Protein AF-A0AAD8IIC7-F1 (afdb_monomer_lite)

Foldseek 3Di:
DVVVVVVVVVVVVVVVVVVVVVVPPDDPQPAPCDPQQWGQGPQQRDIDHDHDVQSLCQLLCPPDDHHHRPRHDPVSNVVSVVVVVVVVVVVVVVVVVVVVVD

pLDDT: mean 70.69, std 14.71, range [35.5, 86.81]

Sequence (102 aa):
MTQLLLFTFMLFIEWFLKEKLLILGGSMVQLLMDIKRNVKCNYCAKIVSGGITRLKQHVAGISGNVEPCPSAAKETRVNLAMDIKLVELSKVRMLLERWSSE

Secondary structure (DSSP, 8-state):
-HHHHHHHHHHHHHHHHHHHHGGG-S--------TT-EEE-TTT-PEEESHHHHHHHHHHT-SSSSPPPTTS-HHHHHHHHHHHHHHHHHHHHHHHHHHTT-

Radius of gyration: 18.76 Å; chains: 1; bounding box: 51×36×45 Å

InterPro domains:
  IPR003656 Zinc finger, BED-type [PF26664] (36-80)

Organism: NCBI:txid360622

Structure (mmCIF, N/CA/C/O backbone):
data_AF-A0AAD8IIC7-F1
#
_entry.id   AF-A0AAD8IIC7-F1
#
loop_
_atom_site.group_PDB
_atom_site.id
_atom_site.type_symbol
_atom_site.label_atom_id
_atom_site.label_alt_id
_atom_site.label_comp_id
_atom_s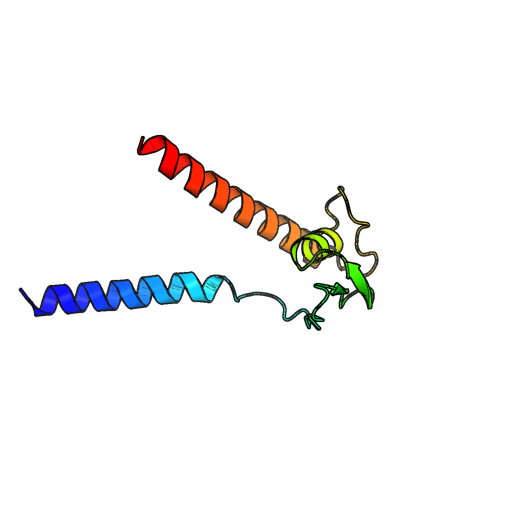ite.label_asym_id
_atom_site.label_entity_id
_atom_site.label_seq_id
_atom_site.pdbx_PDB_ins_code
_atom_site.Cartn_x
_atom_site.Cartn_y
_atom_site.Cartn_z
_atom_site.occupancy
_atom_site.B_iso_or_equiv
_atom_site.auth_seq_id
_atom_site.auth_comp_id
_atom_site.auth_asym_id
_atom_site.auth_atom_id
_atom_site.pdbx_PDB_model_num
ATOM 1 N N . MET A 1 1 ? 36.601 0.443 28.321 1.00 63.16 1 MET A N 1
ATOM 2 C CA . MET A 1 1 ? 35.744 1.371 27.542 1.00 63.16 1 MET A CA 1
ATOM 3 C C . MET A 1 1 ? 35.428 0.871 26.130 1.00 63.16 1 MET A C 1
ATOM 5 O O . MET A 1 1 ? 34.339 1.136 25.648 1.00 63.16 1 MET A O 1
ATOM 9 N N . THR A 1 2 ? 36.308 0.104 25.479 1.00 67.19 2 THR A N 1
ATOM 10 C CA . THR A 1 2 ? 36.098 -0.419 24.113 1.00 67.19 2 THR A CA 1
ATOM 11 C C . THR A 1 2 ? 35.073 -1.560 24.012 1.00 67.19 2 THR A C 1
ATOM 13 O O . THR A 1 2 ? 34.362 -1.645 23.018 1.00 67.19 2 THR A O 1
ATOM 16 N N . GLN A 1 3 ? 34.922 -2.396 25.047 1.00 64.75 3 GLN A N 1
ATOM 17 C CA . GLN A 1 3 ? 33.941 -3.497 25.038 1.00 64.75 3 GLN A CA 1
ATOM 18 C C . GLN A 1 3 ? 32.481 -3.029 25.163 1.00 64.75 3 GLN A C 1
ATOM 20 O O . GLN A 1 3 ? 31.616 -3.596 24.504 1.00 64.75 3 GLN A O 1
ATOM 25 N N . LEU A 1 4 ? 32.200 -1.971 25.938 1.00 65.81 4 LEU A N 1
ATOM 26 C CA . LEU A 1 4 ? 30.840 -1.423 26.057 1.00 65.81 4 LEU A CA 1
ATOM 27 C C . LEU A 1 4 ? 30.351 -0.808 24.736 1.00 65.81 4 LEU A C 1
ATOM 29 O O . LEU A 1 4 ? 29.183 -0.955 24.400 1.00 65.81 4 LEU A O 1
ATOM 33 N N . LEU A 1 5 ? 31.249 -0.170 23.974 1.00 66.06 5 LEU A N 1
ATOM 34 C CA . LEU A 1 5 ? 30.930 0.419 22.669 1.00 66.06 5 LEU A CA 1
ATOM 35 C C . LEU A 1 5 ? 30.635 -0.639 21.603 1.00 66.06 5 LEU A C 1
ATOM 37 O O . LEU A 1 5 ? 29.747 -0.442 20.785 1.00 66.06 5 LEU A O 1
ATOM 41 N N . LEU A 1 6 ? 31.332 -1.778 21.623 1.00 68.12 6 LEU A N 1
ATOM 42 C CA . LEU A 1 6 ? 31.004 -2.896 20.735 1.00 68.12 6 LEU A CA 1
ATOM 43 C C . LEU A 1 6 ? 29.671 -3.547 21.117 1.00 68.12 6 LEU A C 1
ATOM 45 O O . LEU A 1 6 ? 28.929 -3.962 20.233 1.00 68.12 6 LEU A O 1
ATOM 49 N N . PHE A 1 7 ? 29.333 -3.581 22.408 1.00 74.19 7 PHE A N 1
ATOM 50 C CA . PHE A 1 7 ? 28.055 -4.114 22.879 1.00 74.19 7 PHE A CA 1
ATOM 51 C C . PHE A 1 7 ? 26.874 -3.220 22.481 1.00 74.19 7 PHE A C 1
ATOM 53 O O . PHE A 1 7 ? 25.867 -3.717 21.984 1.00 74.19 7 PHE A O 1
ATOM 60 N N . THR A 1 8 ? 27.004 -1.896 22.611 1.00 69.50 8 THR A N 1
ATOM 61 C CA . THR A 1 8 ? 25.977 -0.961 22.129 1.00 69.50 8 THR A CA 1
ATOM 62 C C . THR A 1 8 ? 25.919 -0.903 20.606 1.00 69.50 8 THR A C 1
ATOM 64 O O . THR A 1 8 ? 24.831 -0.784 20.057 1.00 69.50 8 THR A O 1
ATOM 67 N N . PHE A 1 9 ? 27.047 -1.055 19.907 1.00 76.75 9 PHE A N 1
ATOM 68 C CA . PHE A 1 9 ? 27.083 -1.139 18.446 1.00 76.75 9 PHE A CA 1
ATOM 69 C C . PHE A 1 9 ? 26.438 -2.431 17.920 1.00 76.75 9 PHE A C 1
ATOM 71 O O . PHE A 1 9 ? 25.716 -2.390 16.928 1.00 76.75 9 PHE A O 1
ATOM 78 N N . MET A 1 10 ? 26.621 -3.566 18.604 1.00 71.56 10 MET A N 1
ATOM 79 C CA . MET A 1 10 ? 25.919 -4.814 18.277 1.00 71.56 10 MET A CA 1
ATOM 80 C C . MET A 1 10 ? 24.414 -4.699 18.537 1.00 71.56 10 MET A C 1
ATOM 82 O O . MET A 1 10 ? 23.636 -5.048 17.655 1.00 71.56 10 MET A O 1
ATOM 86 N N . LEU A 1 11 ? 23.996 -4.125 19.673 1.00 69.44 11 LEU A N 1
ATOM 87 C CA . LEU A 1 11 ? 22.579 -3.842 19.944 1.00 69.44 11 LEU A CA 1
ATOM 88 C C . LEU A 1 11 ? 21.985 -2.843 18.936 1.00 69.44 11 LEU A C 1
ATOM 90 O O . LEU A 1 11 ? 20.822 -2.964 18.561 1.00 69.44 11 LEU A O 1
ATOM 94 N N . PHE A 1 12 ? 22.779 -1.887 18.449 1.00 65.88 12 PHE A N 1
ATOM 95 C CA . PHE A 1 12 ? 22.386 -0.940 17.407 1.00 65.88 12 PHE A CA 1
ATOM 96 C C . P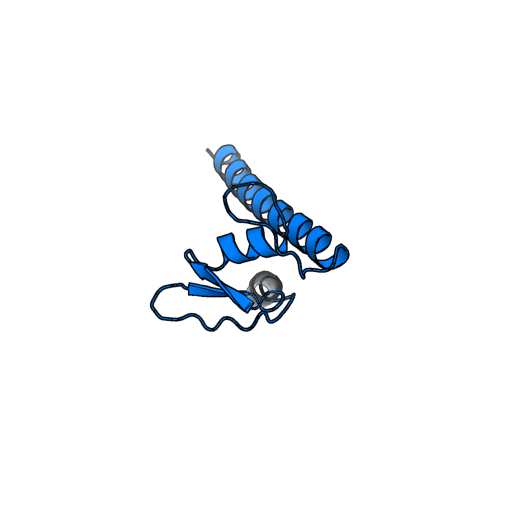HE A 1 12 ? 22.237 -1.611 16.034 1.00 65.88 12 PHE A C 1
ATOM 98 O O . PHE A 1 12 ? 21.291 -1.310 15.313 1.00 65.88 12 PHE A O 1
ATOM 105 N N . ILE A 1 13 ? 23.114 -2.557 15.679 1.00 69.94 13 ILE A N 1
ATOM 106 C CA . ILE A 1 13 ? 22.981 -3.358 14.453 1.00 69.94 13 ILE A CA 1
ATOM 107 C C . ILE A 1 13 ? 21.784 -4.310 14.542 1.00 69.94 13 ILE A C 1
ATOM 109 O O . ILE A 1 13 ? 21.033 -4.416 13.573 1.00 69.94 13 ILE A O 1
ATOM 113 N N . GLU A 1 14 ? 21.556 -4.962 15.685 1.00 65.62 14 GLU A N 1
ATOM 114 C CA . GLU A 1 14 ? 20.349 -5.766 15.906 1.00 65.62 14 GLU A CA 1
ATOM 115 C C . GLU A 1 14 ? 19.079 -4.915 15.797 1.00 65.62 14 GLU A C 1
ATOM 117 O O . GLU A 1 14 ? 18.137 -5.311 15.113 1.00 65.62 14 GLU A O 1
ATOM 122 N N . TRP A 1 15 ? 19.063 -3.722 16.395 1.00 61.06 15 TRP A N 1
ATOM 123 C CA . TRP A 1 15 ? 17.963 -2.762 16.283 1.00 61.06 15 TRP A CA 1
ATOM 124 C C . TRP A 1 15 ? 17.740 -2.305 14.828 1.00 61.06 15 TRP A C 1
ATOM 126 O O . TRP A 1 15 ? 16.620 -2.369 14.322 1.00 61.06 15 TRP A O 1
ATOM 136 N N . PHE A 1 16 ? 18.812 -1.972 14.104 1.00 53.22 16 PHE A N 1
ATOM 137 C CA . PHE A 1 16 ? 18.762 -1.543 12.702 1.00 53.22 16 PHE A CA 1
ATOM 138 C C . PHE A 1 16 ? 18.306 -2.657 11.742 1.00 53.22 16 PHE A C 1
ATOM 140 O O . PHE A 1 16 ? 17.583 -2.407 10.774 1.00 53.22 16 PHE A O 1
ATOM 147 N N . LEU A 1 17 ? 18.687 -3.910 12.006 1.00 52.66 17 LEU A N 1
ATOM 148 C CA . LEU A 1 17 ? 18.231 -5.068 11.232 1.00 52.66 17 LEU A CA 1
ATOM 149 C C . LEU A 1 17 ? 16.763 -5.413 11.527 1.00 52.66 17 LEU A C 1
ATOM 151 O O . LEU A 1 17 ? 16.042 -5.820 10.613 1.00 52.66 17 LEU A O 1
ATOM 155 N N . LYS A 1 18 ? 16.292 -5.200 12.761 1.00 55.53 18 LYS A N 1
ATOM 156 C CA . LYS A 1 18 ? 14.900 -5.455 13.168 1.00 55.53 18 LYS A CA 1
ATOM 157 C C . LYS A 1 18 ? 13.915 -4.456 12.549 1.00 55.53 18 LYS A C 1
ATOM 159 O O . LYS A 1 18 ? 12.826 -4.862 12.147 1.00 55.53 18 LYS A O 1
ATOM 164 N N . GLU A 1 19 ? 14.332 -3.202 12.361 1.00 46.41 19 GLU A N 1
ATOM 165 C CA . GLU A 1 19 ? 13.567 -2.160 11.652 1.00 46.41 19 GLU A CA 1
ATOM 166 C C . GLU A 1 19 ? 13.339 -2.523 10.168 1.00 46.41 19 GLU A C 1
ATOM 168 O O . GLU A 1 19 ? 12.262 -2.316 9.607 1.00 46.41 19 GLU A O 1
ATOM 173 N N . LYS A 1 20 ? 14.341 -3.135 9.521 1.00 41.56 20 LYS A N 1
ATOM 174 C CA . LYS A 1 20 ? 14.294 -3.492 8.092 1.00 41.56 20 LYS A CA 1
ATOM 175 C C . LYS A 1 20 ? 13.513 -4.783 7.812 1.00 41.56 20 LYS A C 1
ATOM 177 O O . LYS A 1 20 ? 13.017 -4.966 6.700 1.00 41.56 20 LYS A O 1
ATOM 182 N N . LEU A 1 21 ? 13.376 -5.659 8.811 1.00 38.62 21 LEU A N 1
ATOM 183 C CA . LEU A 1 21 ? 12.651 -6.931 8.704 1.00 38.62 21 LEU A CA 1
ATOM 184 C C . LEU A 1 21 ? 11.120 -6.753 8.785 1.00 38.62 21 LEU A C 1
ATOM 186 O O . LEU A 1 21 ? 10.373 -7.541 8.210 1.00 38.62 21 LEU A O 1
ATOM 190 N N . LEU A 1 22 ? 10.644 -5.680 9.424 1.00 38.50 22 LEU A N 1
ATOM 191 C CA . LEU A 1 22 ? 9.214 -5.367 9.579 1.00 38.50 22 LEU A CA 1
ATOM 192 C C . LEU A 1 22 ? 8.554 -4.803 8.306 1.00 38.50 22 LEU A C 1
ATOM 194 O O . LEU A 1 22 ? 7.334 -4.689 8.236 1.00 38.50 22 LEU A O 1
ATOM 198 N N . ILE A 1 23 ? 9.336 -4.528 7.257 1.00 37.44 23 ILE A N 1
ATOM 199 C CA . ILE A 1 23 ? 8.828 -4.133 5.930 1.00 37.44 23 ILE A CA 1
ATOM 200 C C . ILE A 1 23 ? 8.494 -5.370 5.063 1.00 37.44 23 ILE A C 1
ATOM 202 O O . ILE A 1 23 ? 7.957 -5.240 3.964 1.00 37.44 23 ILE A O 1
ATOM 206 N N . LEU A 1 24 ? 8.777 -6.585 5.553 1.00 39.66 24 LEU A N 1
ATOM 207 C CA . LEU A 1 24 ? 8.562 -7.851 4.839 1.00 39.66 24 LEU A CA 1
ATOM 208 C C . LEU A 1 24 ? 7.633 -8.818 5.592 1.00 39.66 24 LEU A C 1
ATOM 210 O O . LEU A 1 24 ? 7.715 -10.030 5.417 1.00 39.66 24 LEU A O 1
ATOM 214 N N . GLY A 1 25 ? 6.728 -8.298 6.421 1.00 43.19 25 GLY A N 1
ATOM 215 C CA . GLY A 1 25 ? 5.655 -9.082 7.030 1.00 43.19 25 GLY A CA 1
ATOM 216 C C . GLY A 1 25 ? 4.306 -8.758 6.394 1.00 43.19 25 GLY A C 1
ATOM 217 O O . GLY A 1 25 ? 3.702 -7.758 6.758 1.00 43.19 25 GLY A O 1
ATOM 218 N N . GLY A 1 26 ? 3.813 -9.600 5.476 1.00 39.62 26 GLY A N 1
ATOM 219 C CA . GLY A 1 26 ? 2.387 -9.609 5.111 1.00 39.62 26 GLY A CA 1
ATOM 220 C C . GLY A 1 26 ? 2.065 -9.736 3.619 1.00 39.62 26 GLY A C 1
ATOM 221 O O . GLY A 1 26 ? 2.051 -8.760 2.875 1.00 39.62 26 GLY A O 1
ATOM 222 N N . SER A 1 27 ? 1.681 -10.947 3.211 1.00 35.50 27 SER A N 1
ATOM 223 C CA . SER A 1 27 ? 1.142 -11.342 1.898 1.00 35.50 27 SER A CA 1
ATOM 224 C C . SER A 1 27 ? 2.104 -11.244 0.703 1.00 35.50 27 SER A C 1
ATOM 226 O O . SER A 1 27 ? 2.308 -10.212 0.067 1.00 35.50 27 SER A O 1
ATOM 228 N N . MET A 1 28 ? 2.637 -12.409 0.348 1.00 37.03 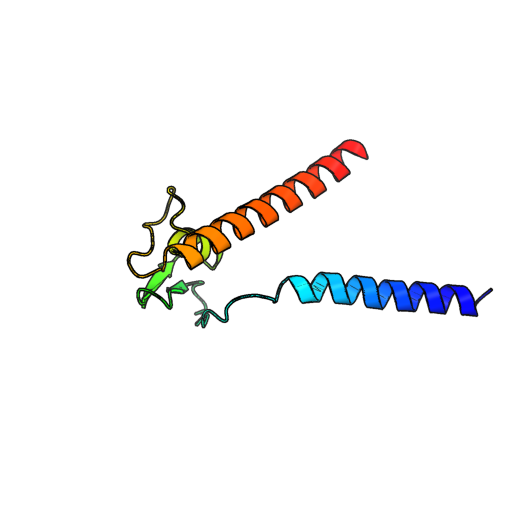28 MET A N 1
ATOM 229 C CA . MET A 1 28 ? 3.236 -12.723 -0.943 1.00 37.03 28 MET A CA 1
ATOM 230 C C . MET A 1 28 ? 2.173 -12.578 -2.047 1.00 37.03 28 MET A C 1
ATOM 232 O O . MET A 1 28 ? 1.583 -13.550 -2.511 1.00 37.03 28 MET A O 1
ATOM 236 N N . VAL A 1 29 ? 1.869 -11.345 -2.453 1.00 42.97 29 VAL A N 1
ATOM 237 C CA . VAL A 1 29 ? 1.197 -11.096 -3.729 1.00 42.97 29 VAL A CA 1
ATOM 238 C C . VAL A 1 29 ? 2.275 -11.296 -4.780 1.00 42.97 29 VAL A C 1
ATOM 240 O O . VAL A 1 29 ? 3.197 -10.497 -4.855 1.00 42.97 29 VAL A O 1
ATOM 243 N N . GLN A 1 30 ? 2.210 -12.396 -5.528 1.00 39.56 30 GLN A N 1
ATOM 244 C CA . GLN A 1 30 ? 3.173 -12.746 -6.572 1.00 39.56 30 GLN A CA 1
ATOM 245 C C . GLN A 1 30 ? 3.287 -11.589 -7.584 1.00 39.56 30 GLN A C 1
ATOM 247 O O . GLN A 1 30 ? 2.465 -11.433 -8.489 1.00 39.56 30 GLN A O 1
ATOM 252 N N . LEU A 1 31 ? 4.297 -10.739 -7.394 1.00 47.78 31 LEU A N 1
ATOM 253 C CA . LEU A 1 31 ? 4.613 -9.606 -8.249 1.00 47.78 31 LEU A CA 1
ATOM 254 C C . LEU A 1 31 ? 5.395 -10.139 -9.450 1.00 47.78 31 LEU A C 1
ATOM 256 O O . LEU A 1 31 ? 6.622 -10.169 -9.438 1.00 47.78 31 LEU A O 1
ATOM 260 N N . LEU A 1 32 ? 4.698 -10.539 -10.512 1.00 48.91 32 LEU A N 1
ATOM 261 C CA . LEU A 1 32 ? 5.307 -10.552 -11.844 1.00 48.91 32 LEU A CA 1
ATOM 262 C C . LEU A 1 32 ? 5.525 -9.089 -12.256 1.00 48.91 32 LEU A C 1
ATOM 264 O O . LEU A 1 32 ? 4.706 -8.498 -12.956 1.00 48.91 32 LEU A O 1
ATOM 268 N N . MET A 1 33 ? 6.581 -8.478 -11.715 1.00 48.69 33 MET A N 1
ATOM 269 C CA . MET A 1 33 ? 7.061 -7.163 -12.117 1.00 48.69 33 MET A CA 1
ATOM 270 C C . MET A 1 33 ? 7.724 -7.305 -13.476 1.00 48.69 33 MET A C 1
ATOM 272 O O . MET A 1 33 ? 8.896 -7.647 -13.590 1.00 48.69 33 MET A O 1
ATOM 276 N N . ASP A 1 34 ? 6.940 -7.050 -14.510 1.00 56.12 34 ASP A N 1
ATOM 277 C CA . ASP A 1 34 ? 7.475 -6.854 -15.845 1.00 56.12 34 ASP A CA 1
ATOM 278 C C . ASP A 1 34 ? 8.277 -5.538 -15.885 1.00 56.12 34 ASP A C 1
ATOM 280 O O . ASP A 1 34 ? 7.995 -4.603 -15.122 1.00 56.12 34 ASP A O 1
ATOM 284 N N . ILE A 1 35 ? 9.229 -5.412 -16.812 1.00 60.78 35 ILE A N 1
ATOM 285 C CA . ILE A 1 35 ? 10.110 -4.230 -16.976 1.00 60.78 35 ILE A CA 1
ATOM 286 C C . ILE A 1 35 ? 9.284 -2.928 -17.124 1.00 60.78 35 ILE A C 1
ATOM 288 O O . ILE A 1 35 ? 9.736 -1.829 -16.803 1.00 60.78 35 ILE A O 1
ATOM 292 N N . LYS A 1 36 ? 8.011 -3.059 -17.523 1.00 61.91 36 LYS A N 1
ATOM 293 C CA . LYS A 1 36 ? 7.009 -1.991 -17.667 1.00 61.91 36 LYS A CA 1
ATOM 294 C C . LYS A 1 36 ? 6.280 -1.567 -16.374 1.00 61.91 36 LYS A C 1
ATOM 296 O O . LYS A 1 36 ? 5.327 -0.798 -16.462 1.00 61.91 36 LYS A O 1
ATOM 301 N N . ARG A 1 37 ? 6.688 -2.018 -15.176 1.00 68.06 37 ARG A N 1
ATOM 302 C CA . ARG A 1 37 ? 6.043 -1.700 -13.869 1.00 68.06 37 ARG A CA 1
ATOM 303 C C . ARG A 1 37 ? 4.555 -2.077 -13.784 1.00 68.06 37 ARG A C 1
ATOM 305 O O . ARG A 1 37 ? 3.795 -1.491 -13.003 1.00 68.06 37 ARG A O 1
ATOM 312 N N . ASN A 1 38 ? 4.137 -3.045 -14.590 1.00 73.06 38 ASN A N 1
ATOM 313 C CA . ASN A 1 38 ? 2.795 -3.601 -14.528 1.00 73.06 38 ASN A CA 1
ATOM 314 C C . ASN A 1 38 ? 2.743 -4.641 -13.418 1.00 73.06 38 ASN A C 1
ATOM 316 O O . ASN A 1 38 ? 3.693 -5.398 -13.230 1.00 73.06 38 ASN A O 1
ATOM 320 N N . VAL A 1 39 ? 1.637 -4.663 -12.680 1.00 80.56 39 VAL A N 1
ATOM 321 C CA . VAL A 1 39 ? 1.452 -5.597 -11.574 1.00 80.56 39 VAL A CA 1
ATOM 322 C C . VAL A 1 39 ? 0.121 -6.313 -11.734 1.00 80.56 39 VAL A C 1
ATOM 324 O O . VAL A 1 39 ? -0.915 -5.677 -11.928 1.00 80.56 39 VAL A O 1
ATOM 327 N N . LYS A 1 40 ? 0.139 -7.643 -11.640 1.00 82.25 40 LYS A N 1
ATOM 328 C CA . LYS A 1 40 ? -1.071 -8.466 -11.655 1.00 82.25 40 LYS A CA 1
ATOM 329 C C . LYS A 1 40 ? -1.637 -8.599 -10.241 1.00 82.25 40 LYS A C 1
ATOM 331 O O . LYS A 1 40 ? -0.929 -8.984 -9.315 1.00 82.25 40 LYS A O 1
ATOM 336 N N . CYS A 1 41 ? -2.919 -8.295 -10.071 1.00 82.44 41 CYS A N 1
ATOM 337 C CA . CYS A 1 41 ? -3.632 -8.548 -8.825 1.00 82.44 41 CYS A CA 1
ATOM 338 C C . CYS A 1 41 ? -3.921 -10.045 -8.676 1.00 82.44 41 CYS A C 1
ATOM 340 O O . CYS A 1 41 ? -4.470 -10.650 -9.591 1.00 82.44 41 CYS A O 1
ATOM 342 N N . ASN A 1 42 ? -3.614 -10.641 -7.523 1.00 81.44 42 ASN A N 1
ATOM 343 C CA . ASN A 1 42 ? -3.883 -12.066 -7.299 1.00 81.44 42 ASN A CA 1
ATOM 344 C C . ASN A 1 42 ? -5.381 -12.370 -7.082 1.00 81.44 42 ASN A C 1
ATOM 346 O O . ASN A 1 42 ? -5.846 -13.453 -7.406 1.00 81.44 42 ASN A O 1
ATOM 350 N N . TYR A 1 43 ? -6.157 -11.404 -6.580 1.00 82.62 43 TYR A N 1
ATOM 351 C CA . TYR A 1 43 ? -7.576 -11.609 -6.261 1.00 82.62 43 TYR A CA 1
ATOM 352 C C . TYR A 1 43 ? -8.490 -11.568 -7.492 1.00 82.62 43 TYR A C 1
ATOM 354 O O . TYR A 1 43 ? -9.404 -12.375 -7.616 1.00 82.62 43 TYR A O 1
ATOM 362 N N . CYS A 1 44 ? -8.269 -10.614 -8.398 1.00 83.19 44 CYS A N 1
ATOM 363 C CA . CYS A 1 44 ? -9.116 -10.408 -9.580 1.00 83.19 44 CYS A CA 1
ATOM 364 C C . CYS A 1 44 ? -8.385 -10.675 -10.902 1.00 83.19 44 CYS A C 1
ATOM 366 O O . CYS A 1 44 ? -8.943 -10.420 -11.964 1.00 83.19 44 CYS A O 1
ATOM 368 N N . ALA A 1 45 ? -7.120 -11.111 -10.850 1.00 83.81 45 ALA A N 1
ATOM 369 C CA . ALA A 1 45 ? -6.238 -11.313 -12.004 1.00 83.81 45 ALA A CA 1
ATOM 370 C C . ALA A 1 45 ? -6.034 -10.078 -12.913 1.00 83.81 45 ALA A C 1
ATOM 372 O O . ALA A 1 45 ? -5.347 -10.187 -13.931 1.00 83.81 45 ALA A O 1
ATOM 373 N N . LYS A 1 46 ? -6.568 -8.902 -12.545 1.00 83.62 46 LYS A N 1
ATOM 374 C CA . LYS A 1 46 ? -6.455 -7.657 -13.312 1.00 83.62 46 LYS A CA 1
ATOM 375 C C . LYS A 1 46 ? -5.012 -7.166 -13.313 1.00 83.62 46 LYS A C 1
ATOM 377 O O . LYS A 1 46 ? -4.347 -7.145 -12.276 1.00 83.62 46 LYS A O 1
ATOM 382 N N . ILE A 1 47 ? -4.544 -6.744 -14.481 1.00 83.38 47 ILE A N 1
ATOM 383 C CA . ILE A 1 47 ? -3.237 -6.110 -14.641 1.00 83.38 47 ILE A CA 1
ATOM 384 C C . ILE A 1 47 ? -3.425 -4.615 -14.403 1.00 83.38 47 ILE A C 1
ATOM 386 O O . ILE A 1 47 ? -4.179 -3.952 -15.113 1.00 83.38 47 ILE A O 1
ATOM 390 N N . VAL A 1 48 ? -2.758 -4.092 -13.381 1.00 80.69 48 VAL A N 1
ATOM 391 C CA . VAL A 1 48 ? -2.773 -2.674 -13.030 1.00 80.69 48 VAL A CA 1
ATOM 392 C C . VAL A 1 48 ? -1.459 -2.050 -13.487 1.00 80.69 48 VAL A C 1
ATOM 394 O O . VAL A 1 48 ? -0.374 -2.520 -13.133 1.00 80.69 48 VAL A O 1
ATOM 397 N N . SER A 1 49 ? -1.555 -0.978 -14.270 1.00 79.00 49 SER A N 1
ATOM 398 C CA . SER A 1 49 ? -0.416 -0.151 -14.662 1.00 79.00 49 SER A CA 1
ATOM 399 C C . SER A 1 49 ? -0.179 0.958 -13.626 1.00 79.00 49 SER A C 1
ATOM 401 O O . SER A 1 49 ? -1.112 1.616 -13.156 1.00 79.00 49 SER A O 1
ATOM 403 N N . GLY A 1 50 ? 1.087 1.158 -13.242 1.00 74.12 50 GLY A N 1
ATOM 404 C CA . GLY A 1 50 ? 1.501 2.185 -12.272 1.00 74.12 50 GLY A CA 1
ATOM 405 C C . GLY A 1 50 ? 2.039 1.660 -10.934 1.00 74.12 50 GLY A C 1
ATOM 406 O O . GLY A 1 50 ? 2.046 2.399 -9.950 1.00 74.12 50 GLY A O 1
ATOM 407 N N . GLY A 1 51 ? 2.525 0.415 -10.896 1.00 79.88 51 GLY A N 1
ATOM 408 C CA . GLY A 1 51 ? 3.292 -0.130 -9.774 1.00 79.88 51 GLY A CA 1
ATOM 409 C C . GLY A 1 51 ? 2.476 -0.564 -8.550 1.00 79.88 51 GLY A C 1
ATOM 410 O O . GLY A 1 51 ? 1.246 -0.621 -8.561 1.00 79.88 51 GLY A O 1
ATOM 411 N N . ILE A 1 52 ? 3.193 -0.886 -7.465 1.00 79.81 52 ILE A N 1
ATOM 412 C CA . ILE A 1 52 ? 2.626 -1.497 -6.249 1.00 79.81 52 ILE A CA 1
ATOM 413 C C . ILE A 1 52 ? 1.614 -0.578 -5.552 1.00 79.81 52 ILE A C 1
ATOM 415 O O . ILE A 1 52 ? 0.619 -1.065 -5.025 1.00 79.81 52 ILE A O 1
ATOM 419 N N . THR A 1 53 ? 1.826 0.740 -5.544 1.00 81.62 53 THR A N 1
ATOM 420 C CA . THR A 1 53 ? 0.957 1.682 -4.816 1.00 81.62 53 THR A CA 1
ATOM 421 C C . THR A 1 53 ? -0.484 1.642 -5.323 1.00 81.62 53 THR A C 1
ATOM 423 O O . THR A 1 53 ? -1.417 1.562 -4.526 1.00 81.62 53 THR A O 1
ATOM 426 N N . ARG A 1 54 ? -0.677 1.604 -6.648 1.00 83.25 54 ARG A N 1
ATOM 427 C CA . ARG A 1 54 ? -2.011 1.492 -7.257 1.00 83.25 54 ARG A CA 1
ATOM 428 C C . ARG A 1 54 ? -2.642 0.126 -7.020 1.00 83.25 54 ARG A C 1
ATOM 430 O O . ARG A 1 54 ? -3.848 0.045 -6.813 1.00 83.25 54 ARG A O 1
ATOM 437 N N . LEU A 1 55 ? -1.835 -0.937 -6.994 1.00 85.44 55 LEU A N 1
ATOM 438 C CA . LEU A 1 55 ? -2.324 -2.263 -6.625 1.00 85.44 55 LEU A CA 1
ATOM 439 C C . LEU A 1 55 ? -2.798 -2.294 -5.162 1.00 85.44 55 LEU A C 1
ATOM 441 O O . LEU A 1 55 ? -3.873 -2.819 -4.885 1.00 85.44 55 LEU A O 1
ATOM 445 N N . LYS A 1 56 ? -2.033 -1.709 -4.231 1.00 81.88 56 LYS A N 1
ATOM 446 C CA . LYS A 1 56 ? -2.427 -1.606 -2.818 1.00 81.88 56 LYS A CA 1
ATOM 447 C C . LYS A 1 56 ? -3.753 -0.858 -2.673 1.00 81.88 56 LYS A C 1
ATOM 449 O O . LYS A 1 56 ? -4.634 -1.339 -1.973 1.00 81.88 56 LYS A O 1
ATOM 454 N N . GLN A 1 57 ? -3.936 0.247 -3.397 1.00 84.44 57 GLN A N 1
ATOM 455 C CA . GLN A 1 57 ? -5.203 0.992 -3.426 1.00 84.44 57 GLN A CA 1
ATOM 456 C C . GLN A 1 57 ? -6.362 0.174 -4.020 1.00 84.44 57 GLN A C 1
ATOM 458 O O . GLN A 1 57 ? -7.446 0.153 -3.440 1.00 84.44 57 GLN A O 1
ATOM 463 N N . HIS A 1 58 ? -6.121 -0.552 -5.118 1.00 86.81 58 HIS A N 1
ATOM 464 C CA . HIS A 1 58 ? -7.093 -1.461 -5.734 1.00 86.81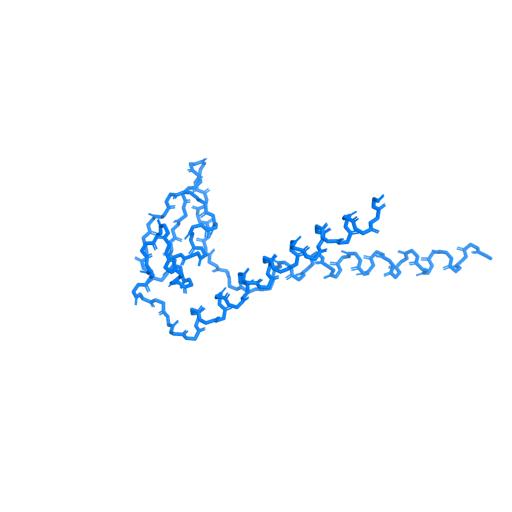 58 HIS A CA 1
ATOM 465 C C . HIS A 1 58 ? -7.570 -2.541 -4.752 1.00 86.81 58 HIS A C 1
ATOM 467 O O . HIS A 1 58 ? -8.772 -2.749 -4.593 1.00 86.81 58 HIS A O 1
ATOM 473 N N . VAL A 1 59 ? -6.638 -3.212 -4.065 1.00 85.25 59 VAL A N 1
ATOM 474 C CA . VAL A 1 59 ? -6.963 -4.272 -3.098 1.00 85.25 59 VAL A CA 1
ATOM 475 C C . VAL A 1 59 ? -7.614 -3.699 -1.842 1.00 85.25 59 VAL A C 1
ATOM 477 O O . VAL A 1 59 ? -8.586 -4.275 -1.373 1.00 85.25 59 VAL A O 1
ATOM 480 N N . ALA A 1 60 ? -7.140 -2.563 -1.327 1.00 82.50 60 ALA A N 1
ATOM 481 C CA . ALA A 1 60 ? -7.728 -1.896 -0.163 1.00 82.50 60 ALA A CA 1
ATOM 482 C C . ALA A 1 60 ? -9.128 -1.317 -0.443 1.00 82.50 60 ALA A C 1
ATOM 484 O O . ALA A 1 60 ? -9.873 -1.019 0.487 1.00 82.50 60 ALA A O 1
ATOM 485 N N . GLY A 1 61 ? -9.498 -1.151 -1.717 1.00 81.12 61 GLY A N 1
ATOM 486 C CA . GLY A 1 61 ? -10.773 -0.563 -2.117 1.00 81.12 61 GLY A CA 1
ATOM 487 C C . GLY A 1 61 ? -10.912 0.905 -1.713 1.00 81.12 61 GLY A C 1
ATOM 488 O O . GLY A 1 61 ? -12.024 1.377 -1.487 1.00 81.12 61 GLY A O 1
ATOM 489 N N . ILE A 1 62 ? -9.790 1.619 -1.591 1.00 80.75 62 ILE A N 1
ATOM 490 C CA . ILE A 1 62 ? -9.783 3.045 -1.265 1.00 80.75 62 ILE A CA 1
ATOM 491 C C . ILE A 1 62 ? -10.269 3.803 -2.502 1.00 80.75 62 ILE A C 1
ATOM 493 O O . ILE A 1 62 ? -9.633 3.762 -3.555 1.00 80.75 62 ILE A O 1
ATOM 497 N N . SER A 1 63 ? -11.405 4.488 -2.369 1.00 64.06 63 SER A N 1
ATOM 498 C CA . SER A 1 63 ? -11.993 5.319 -3.419 1.00 64.06 63 SER A CA 1
ATOM 499 C C . SER A 1 63 ? -11.046 6.465 -3.779 1.00 64.06 63 SER A C 1
ATOM 501 O O . SER A 1 63 ? -10.715 7.296 -2.935 1.00 64.06 63 SER A O 1
ATOM 503 N N . GLY A 1 64 ? -10.598 6.490 -5.031 1.00 70.62 64 GLY A N 1
ATOM 504 C CA . GLY A 1 64 ? -9.647 7.466 -5.547 1.00 70.62 64 GLY A CA 1
ATOM 505 C C . GLY A 1 64 ? -9.445 7.251 -7.042 1.00 70.62 64 GLY A C 1
ATOM 506 O O . GLY A 1 64 ? -10.370 7.426 -7.824 1.00 70.62 64 GLY A O 1
ATOM 507 N N . ASN A 1 65 ? -8.246 6.827 -7.441 1.00 63.31 65 ASN A N 1
ATOM 508 C CA . ASN A 1 65 ? -7.831 6.795 -8.848 1.00 63.31 65 ASN A CA 1
ATOM 509 C C . ASN A 1 65 ? -7.880 5.401 -9.510 1.00 63.31 65 ASN A C 1
ATOM 511 O O . ASN A 1 65 ? -7.446 5.252 -10.652 1.00 63.31 65 ASN A O 1
ATOM 515 N N . VAL A 1 66 ? -8.314 4.362 -8.784 1.00 76.06 66 VAL A N 1
ATOM 516 C CA . VAL A 1 66 ? -8.315 2.962 -9.242 1.00 76.06 66 VAL A CA 1
ATOM 517 C C . VAL A 1 66 ? -9.588 2.270 -8.760 1.00 76.06 66 VAL A C 1
ATOM 519 O O . VAL A 1 66 ? -9.989 2.443 -7.612 1.00 76.06 66 VAL A O 1
ATOM 522 N N . GLU A 1 67 ? -10.215 1.479 -9.631 1.00 81.75 67 GLU A N 1
ATOM 523 C CA . GLU A 1 67 ? -11.395 0.687 -9.270 1.00 81.75 67 GLU A CA 1
ATOM 524 C C . GLU A 1 67 ? -11.083 -0.273 -8.113 1.00 81.75 67 GLU A C 1
ATOM 526 O O . GLU A 1 67 ? -10.010 -0.882 -8.116 1.00 81.75 67 GLU A O 1
ATOM 531 N N . PRO A 1 68 ? -11.991 -0.455 -7.143 1.00 84.50 68 PRO A N 1
ATOM 532 C CA . PRO A 1 68 ? -11.799 -1.400 -6.051 1.00 84.50 68 PRO A CA 1
ATOM 533 C C . PRO A 1 68 ? -11.831 -2.848 -6.555 1.00 84.50 68 PRO A C 1
ATOM 535 O O . PRO A 1 68 ? -12.518 -3.182 -7.520 1.00 84.50 68 PRO A O 1
ATOM 538 N N . CYS A 1 69 ? -11.098 -3.735 -5.884 1.00 84.62 69 CYS A N 1
ATOM 539 C CA . CYS A 1 69 ? -11.115 -5.158 -6.196 1.00 84.62 69 CYS A CA 1
ATOM 540 C C . CYS A 1 69 ? -12.460 -5.793 -5.794 1.00 84.62 69 CYS A C 1
ATOM 542 O O . CYS A 1 69 ? -12.776 -5.807 -4.600 1.00 84.62 69 CYS A O 1
ATOM 544 N N . PRO A 1 70 ? -13.229 -6.378 -6.735 1.00 82.00 70 PRO A N 1
ATOM 545 C CA . PRO A 1 70 ? -14.493 -7.036 -6.406 1.00 82.00 70 PRO A CA 1
ATOM 546 C C . PRO A 1 70 ? -14.280 -8.344 -5.629 1.00 82.00 70 PRO A C 1
ATOM 548 O O . PRO A 1 70 ? -15.092 -8.692 -4.777 1.00 82.00 70 PRO A O 1
ATOM 551 N N . SER A 1 71 ? -13.162 -9.036 -5.877 1.00 83.00 71 SER A N 1
ATOM 552 C CA . SER A 1 71 ? -12.861 -10.359 -5.311 1.00 83.00 71 SER A CA 1
ATOM 553 C C . SER A 1 71 ? -12.167 -10.321 -3.945 1.00 83.00 71 SER A C 1
ATOM 555 O O . SER A 1 71 ? -11.994 -11.361 -3.317 1.00 83.00 71 SER A O 1
ATOM 557 N N . ALA A 1 72 ? -11.715 -9.151 -3.480 1.00 79.19 72 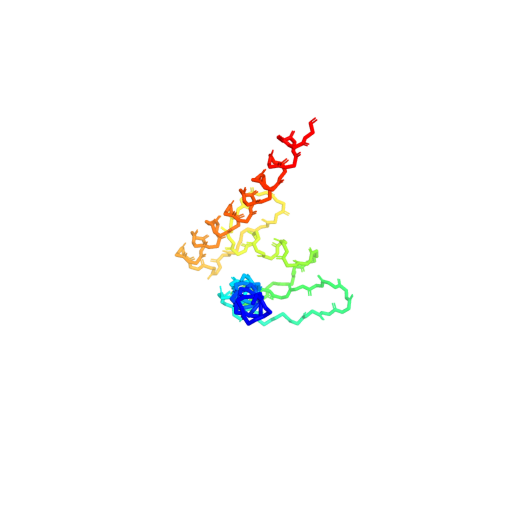ALA A N 1
ATOM 558 C CA . ALA A 1 72 ? -11.012 -9.049 -2.201 1.00 79.19 72 ALA A CA 1
ATOM 559 C C . ALA A 1 72 ? -11.994 -9.195 -1.027 1.00 79.19 72 ALA A C 1
ATOM 561 O O . ALA A 1 72 ? -13.015 -8.501 -0.987 1.00 79.19 72 ALA A O 1
ATOM 562 N N . ALA A 1 73 ? -11.672 -10.043 -0.048 1.00 81.31 73 ALA A N 1
ATOM 563 C CA . ALA A 1 73 ? -12.474 -10.214 1.163 1.00 81.31 73 ALA A CA 1
ATOM 564 C C . ALA A 1 73 ? -12.486 -8.936 2.019 1.00 81.31 73 ALA A C 1
ATOM 566 O O . ALA A 1 73 ? -11.522 -8.170 2.035 1.00 81.31 73 ALA A O 1
ATOM 567 N N . LYS A 1 74 ? -13.584 -8.705 2.749 1.00 78.75 74 LYS A N 1
ATOM 568 C CA . LYS A 1 74 ? -13.787 -7.482 3.549 1.00 78.75 74 LYS A CA 1
ATOM 569 C C . LYS A 1 74 ? -12.681 -7.283 4.593 1.00 78.75 74 LYS A C 1
ATOM 571 O O . LYS A 1 74 ? -12.181 -6.175 4.733 1.00 78.75 74 LYS A O 1
ATOM 576 N N . GLU A 1 75 ? -12.269 -8.360 5.256 1.00 78.25 75 GLU A N 1
ATOM 577 C CA . GLU A 1 75 ? -11.187 -8.361 6.246 1.00 78.25 75 GLU A CA 1
ATOM 578 C C . GLU A 1 75 ? -9.849 -7.923 5.637 1.00 78.25 75 GLU A C 1
ATOM 580 O O . GLU A 1 75 ? -9.205 -7.000 6.130 1.00 78.25 75 GLU A O 1
ATOM 585 N N . THR A 1 76 ? -9.479 -8.500 4.492 1.00 77.44 76 THR A N 1
ATOM 586 C CA . THR A 1 76 ? -8.260 -8.129 3.767 1.00 77.44 76 THR A CA 1
ATOM 587 C C . THR A 1 76 ? -8.253 -6.650 3.384 1.00 77.44 76 THR A C 1
ATOM 589 O O . THR A 1 76 ? -7.215 -6.002 3.493 1.00 77.44 76 THR A O 1
ATOM 592 N N . ARG A 1 77 ? -9.400 -6.093 2.964 1.00 79.94 77 ARG A N 1
ATOM 593 C CA . ARG A 1 77 ? -9.512 -4.664 2.623 1.00 79.94 77 ARG A CA 1
ATOM 594 C C . ARG A 1 77 ? -9.266 -3.770 3.831 1.00 79.94 77 ARG A C 1
ATOM 596 O O . ARG A 1 77 ? -8.538 -2.791 3.707 1.00 79.94 77 ARG A O 1
ATOM 603 N N . VAL A 1 78 ? -9.869 -4.100 4.974 1.00 81.38 78 VAL A N 1
ATOM 604 C CA . VAL A 1 78 ? -9.737 -3.317 6.211 1.00 81.38 78 VAL A CA 1
ATOM 605 C C . VAL A 1 78 ? -8.290 -3.326 6.690 1.00 81.38 78 VAL A C 1
ATOM 607 O O . VAL A 1 78 ? -7.741 -2.256 6.943 1.00 81.38 78 VAL A O 1
ATOM 610 N N . ASN A 1 79 ? -7.658 -4.500 6.721 1.00 81.44 79 ASN A N 1
ATOM 611 C CA . ASN A 1 79 ? -6.268 -4.637 7.151 1.00 81.44 79 ASN A CA 1
ATOM 612 C C . ASN A 1 79 ? -5.330 -3.840 6.233 1.00 81.44 79 ASN A C 1
ATOM 614 O O . ASN A 1 79 ? -4.595 -2.980 6.710 1.00 81.44 79 ASN A O 1
ATOM 618 N N . LEU A 1 80 ? -5.447 -4.002 4.907 1.00 81.88 80 LEU A N 1
ATOM 619 C CA . LEU A 1 80 ? -4.629 -3.227 3.967 1.00 81.88 80 LEU A CA 1
ATOM 620 C C . LEU A 1 80 ? -4.877 -1.716 4.066 1.00 81.88 80 LEU A C 1
ATOM 622 O O . LEU A 1 80 ? -3.940 -0.930 3.943 1.00 81.88 80 LEU A O 1
ATOM 626 N N . ALA A 1 81 ? -6.127 -1.285 4.247 1.00 81.38 81 ALA A N 1
ATOM 627 C CA . ALA A 1 81 ? -6.445 0.132 4.383 1.00 81.38 81 ALA A CA 1
ATOM 628 C C . ALA A 1 81 ? -5.836 0.732 5.661 1.00 81.38 81 ALA A C 1
ATOM 630 O O . ALA A 1 81 ? -5.372 1.875 5.637 1.00 81.38 81 ALA A O 1
ATOM 631 N N . MET A 1 82 ? -5.814 -0.035 6.755 1.00 82.12 82 MET A N 1
ATOM 632 C CA . MET A 1 82 ? -5.155 0.338 8.006 1.00 82.12 82 MET A CA 1
ATOM 633 C C . MET A 1 82 ? -3.642 0.467 7.794 1.00 82.12 82 MET A C 1
ATOM 635 O O . MET A 1 82 ? -3.070 1.513 8.096 1.00 82.12 82 MET A O 1
ATOM 639 N N . ASP A 1 83 ? -3.018 -0.539 7.177 1.00 79.81 83 ASP A N 1
ATOM 640 C CA . ASP A 1 83 ? -1.577 -0.573 6.910 1.00 79.81 83 ASP A CA 1
ATOM 641 C C . ASP A 1 83 ? -1.121 0.607 6.046 1.00 79.81 83 ASP A C 1
ATOM 643 O O . ASP A 1 83 ? -0.114 1.254 6.333 1.00 79.81 83 ASP A O 1
ATOM 647 N N . ILE A 1 84 ? -1.886 0.938 4.999 1.00 81.94 84 ILE A N 1
ATOM 648 C CA . ILE A 1 84 ? -1.594 2.088 4.134 1.00 81.94 84 ILE A CA 1
ATOM 649 C C . ILE A 1 84 ? -1.616 3.390 4.944 1.00 81.94 84 ILE A C 1
ATOM 651 O O . ILE A 1 84 ? -0.715 4.215 4.795 1.00 81.94 84 ILE A O 1
ATOM 655 N N . LYS A 1 85 ? -2.613 3.578 5.819 1.00 83.69 85 LYS A N 1
ATOM 656 C CA . LYS A 1 85 ? -2.696 4.771 6.674 1.00 83.69 85 LYS A CA 1
ATOM 657 C C . LYS A 1 85 ? -1.541 4.845 7.666 1.00 83.69 85 LYS A C 1
ATOM 659 O O . LYS A 1 85 ? -1.016 5.933 7.878 1.00 83.69 85 LYS A O 1
ATOM 664 N N . LEU A 1 86 ? -1.136 3.718 8.249 1.00 83.25 86 LEU A N 1
ATOM 665 C CA . LEU A 1 86 ? -0.007 3.668 9.179 1.00 83.25 86 LEU A CA 1
ATOM 666 C C . LEU A 1 86 ? 1.295 4.094 8.496 1.00 83.25 86 LEU A C 1
ATOM 668 O O . LEU A 1 86 ? 2.022 4.917 9.042 1.00 83.25 86 LEU A O 1
ATOM 672 N N . VAL A 1 87 ? 1.553 3.620 7.275 1.00 81.25 87 VAL A N 1
ATOM 673 C CA . VAL A 1 87 ? 2.714 4.060 6.481 1.00 81.25 87 VAL A CA 1
ATOM 674 C C . VAL A 1 87 ? 2.664 5.565 6.200 1.00 81.25 87 VAL A C 1
ATOM 676 O O . VAL A 1 87 ? 3.686 6.248 6.299 1.00 81.25 87 VAL A O 1
ATOM 679 N N . GLU A 1 88 ? 1.487 6.101 5.882 1.00 80.44 88 GLU A N 1
ATOM 680 C CA . GLU A 1 88 ? 1.311 7.529 5.606 1.00 80.44 88 GLU A CA 1
ATOM 681 C C . GLU A 1 88 ? 1.524 8.386 6.862 1.00 80.44 88 GLU A C 1
ATOM 683 O O . GLU A 1 88 ? 2.208 9.407 6.797 1.00 80.44 88 GLU A O 1
ATOM 688 N N . LEU A 1 89 ? 1.036 7.937 8.021 1.00 79.12 89 LEU A N 1
ATOM 689 C CA . LEU A 1 89 ? 1.299 8.580 9.310 1.00 79.12 89 LEU A CA 1
ATOM 690 C C . LEU A 1 89 ? 2.779 8.517 9.695 1.00 79.12 89 LEU A C 1
ATOM 692 O O . LEU A 1 89 ? 3.307 9.506 10.195 1.00 79.12 89 LEU A O 1
ATOM 696 N N . SER A 1 90 ? 3.472 7.409 9.421 1.00 76.50 90 SE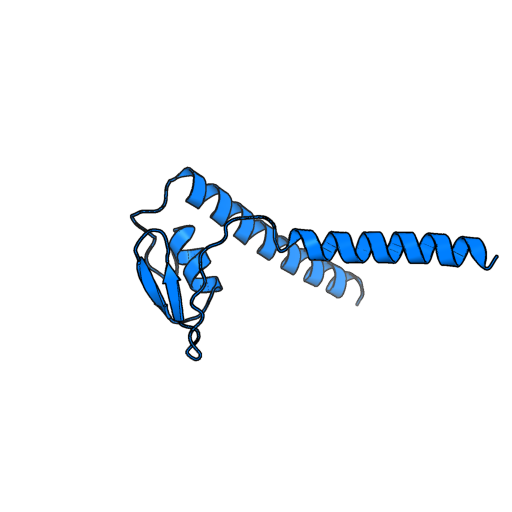R A N 1
ATOM 697 C CA . SER A 1 90 ? 4.919 7.309 9.645 1.00 76.50 90 SER A CA 1
ATOM 698 C C . SER A 1 90 ? 5.694 8.323 8.803 1.00 76.50 90 SER A C 1
ATOM 700 O O . SER A 1 90 ? 6.601 8.970 9.317 1.00 76.50 90 SER A O 1
ATOM 702 N N . LYS A 1 91 ? 5.305 8.551 7.540 1.00 82.38 91 LYS A N 1
ATOM 703 C CA . LYS A 1 91 ? 5.913 9.614 6.716 1.00 82.38 91 LYS A CA 1
ATOM 704 C C . LYS A 1 91 ? 5.663 10.998 7.308 1.00 82.38 91 LYS A C 1
ATOM 706 O O . LYS A 1 91 ? 6.586 11.803 7.362 1.00 82.38 91 LYS A O 1
ATOM 711 N N . VAL A 1 92 ? 4.435 11.276 7.756 1.00 85.31 92 VAL A N 1
ATOM 712 C CA . VAL A 1 92 ? 4.093 12.557 8.397 1.00 85.31 92 VAL A CA 1
ATOM 713 C C . VAL A 1 92 ? 4.905 12.753 9.675 1.00 85.31 92 VAL A C 1
ATOM 715 O O . VAL A 1 92 ? 5.458 13.829 9.867 1.00 85.31 92 VAL A O 1
ATOM 718 N N . ARG A 1 93 ? 5.048 11.713 10.505 1.00 83.19 93 ARG A N 1
ATOM 719 C CA . ARG A 1 93 ? 5.908 11.740 11.695 1.00 83.19 93 ARG A CA 1
ATOM 720 C C . ARG A 1 93 ? 7.339 12.127 11.331 1.00 83.19 93 ARG A C 1
ATOM 722 O O . ARG A 1 93 ? 7.847 13.081 11.901 1.00 83.19 93 ARG A O 1
ATOM 729 N N . MET A 1 94 ? 7.950 11.455 10.354 1.00 82.44 94 MET A N 1
ATOM 730 C CA . MET A 1 94 ? 9.315 11.778 9.917 1.00 82.44 94 MET A CA 1
ATOM 731 C C . MET A 1 94 ? 9.440 13.230 9.426 1.00 82.44 94 MET A C 1
ATOM 733 O O . MET A 1 94 ? 10.449 13.888 9.666 1.00 82.44 94 MET A O 1
ATOM 737 N N . LEU A 1 95 ? 8.421 13.746 8.729 1.00 80.69 95 LEU A N 1
ATOM 738 C CA . LEU A 1 95 ? 8.399 15.136 8.264 1.00 80.69 95 LEU A CA 1
ATOM 739 C C . LEU A 1 95 ? 8.280 16.135 9.421 1.00 80.69 95 LEU A C 1
ATOM 741 O O . LEU A 1 95 ? 8.963 17.156 9.396 1.00 80.69 95 LEU A O 1
ATOM 745 N N . LEU A 1 96 ? 7.448 15.838 10.421 1.00 81.44 96 LEU A N 1
ATOM 746 C CA . LEU A 1 96 ? 7.283 16.666 11.617 1.00 81.44 96 LEU A CA 1
ATOM 747 C C . LEU A 1 96 ? 8.542 16.666 12.484 1.00 81.44 96 LEU A C 1
ATOM 749 O O . LEU A 1 96 ? 8.960 17.724 12.941 1.00 81.44 96 LEU A O 1
ATOM 753 N N . GLU A 1 97 ? 9.170 15.505 12.671 1.00 79.94 97 GLU A N 1
ATOM 754 C CA . GLU A 1 97 ? 10.441 15.385 13.391 1.00 79.94 97 GLU A CA 1
ATOM 755 C C . GLU A 1 97 ? 11.539 16.220 12.719 1.00 79.94 97 GLU A C 1
ATOM 757 O O . GLU A 1 97 ? 12.299 16.892 13.411 1.00 79.94 97 GLU A O 1
ATOM 762 N N . ARG A 1 98 ? 11.573 16.262 11.378 1.00 78.81 98 ARG A N 1
ATOM 763 C CA . ARG A 1 98 ? 12.497 17.125 10.626 1.00 78.81 98 ARG A CA 1
ATOM 764 C C . ARG A 1 98 ? 12.203 18.618 10.813 1.00 78.81 98 ARG A C 1
ATOM 766 O O . ARG A 1 98 ? 13.128 19.366 11.094 1.00 78.81 98 ARG A O 1
ATOM 773 N N . TRP A 1 99 ? 10.944 19.042 10.698 1.00 64.94 99 TRP A N 1
ATOM 774 C CA . TRP A 1 99 ? 10.553 20.449 10.895 1.00 64.94 99 TRP A CA 1
ATOM 775 C C . TRP A 1 99 ? 10.794 20.934 12.328 1.00 64.94 99 TRP A C 1
ATOM 777 O O . TRP A 1 99 ? 11.117 22.089 12.544 1.00 64.94 99 TRP A O 1
ATOM 787 N N . SER A 1 100 ? 10.650 20.052 13.318 1.00 62.91 100 SER A N 1
ATOM 788 C CA . SER A 1 100 ? 10.939 20.375 14.719 1.00 62.91 100 SER A CA 1
ATOM 789 C C . SER A 1 100 ? 12.439 20.504 15.015 1.00 62.91 100 SER A C 1
ATOM 791 O O . SER A 1 100 ? 12.794 20.912 16.121 1.00 62.91 100 SER A O 1
ATOM 793 N N . SER A 1 101 ? 13.302 20.098 14.079 1.00 58.69 101 SER A N 1
ATOM 794 C CA . SER A 1 101 ? 14.762 20.200 14.185 1.00 58.69 101 SER A CA 1
ATOM 795 C C . SER A 1 101 ? 15.359 21.380 13.404 1.00 58.69 101 SER A C 1
ATOM 797 O O . SER A 1 101 ? 16.577 21.554 13.440 1.00 58.69 101 SER A O 1
ATOM 799 N N . GLU A 1 102 ? 14.519 22.164 12.719 1.00 54.69 102 GLU A N 1
ATOM 800 C CA . GLU A 1 102 ? 14.853 23.425 12.032 1.00 54.69 102 GLU A CA 1
ATOM 801 C C . GLU A 1 102 ? 14.443 24.631 12.892 1.00 54.69 102 GLU A C 1
ATOM 803 O O . GLU A 1 102 ? 15.227 25.607 12.926 1.00 54.69 102 GLU A O 1
#